Protein AF-A0A7W5YWP9-F1 (afdb_monomer_lite)

pLDDT: mean 80.0, std 14.83, range [41.19, 95.25]

Structure (mmCIF, N/CA/C/O backbone):
data_AF-A0A7W5YWP9-F1
#
_entry.id   AF-A0A7W5YWP9-F1
#
loop_
_atom_site.group_PDB
_atom_site.id
_atom_site.type_symbol
_atom_site.label_atom_id
_atom_site.label_alt_id
_atom_site.label_comp_id
_atom_site.label_asym_id
_atom_site.label_entity_id
_atom_site.label_seq_id
_atom_site.pdbx_PDB_ins_code
_atom_site.Cartn_x
_atom_site.Cartn_y
_atom_site.Cartn_z
_atom_site.occupancy
_atom_site.B_iso_or_equiv
_atom_site.auth_seq_id
_atom_site.auth_comp_id
_atom_site.auth_asym_id
_atom_site.auth_atom_id
_atom_site.pdbx_PDB_model_num
ATOM 1 N N . MET A 1 1 ? 3.281 -12.874 11.393 1.00 46.38 1 MET A N 1
ATOM 2 C CA . MET A 1 1 ? 2.296 -13.548 10.520 1.00 46.38 1 MET A CA 1
ATOM 3 C C . MET A 1 1 ? 1.681 -12.469 9.646 1.00 46.38 1 MET A C 1
ATOM 5 O O . MET A 1 1 ? 1.151 -11.518 10.207 1.00 46.38 1 MET A O 1
ATOM 9 N N . SER A 1 2 ? 1.838 -12.553 8.327 1.00 59.31 2 SER A N 1
ATOM 10 C CA . SER A 1 2 ? 1.329 -11.539 7.394 1.00 59.31 2 SER A CA 1
ATOM 11 C C . SER A 1 2 ? 0.013 -12.031 6.800 1.00 59.31 2 SER A C 1
ATOM 13 O O . SER A 1 2 ? -0.034 -13.153 6.303 1.00 59.31 2 SER A O 1
ATOM 15 N N . ASP A 1 3 ? -1.051 -11.233 6.885 1.00 68.25 3 ASP A N 1
ATOM 16 C CA . ASP A 1 3 ? -2.326 -11.508 6.224 1.00 68.25 3 ASP A CA 1
ATOM 17 C C . ASP A 1 3 ? -2.502 -10.623 4.985 1.00 68.25 3 ASP A C 1
ATOM 1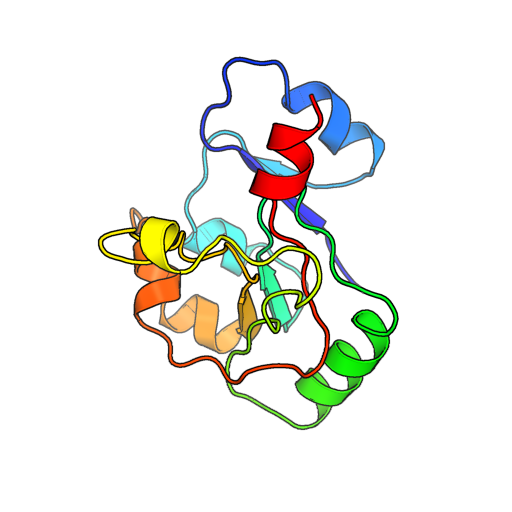9 O O . ASP A 1 3 ? -2.114 -9.457 4.978 1.00 68.25 3 ASP A O 1
ATOM 23 N N . VAL A 1 4 ? -3.078 -11.188 3.921 1.00 71.38 4 VAL A N 1
ATOM 24 C CA . VAL A 1 4 ? -3.358 -10.474 2.669 1.00 71.38 4 VAL A CA 1
ATOM 25 C C . VAL A 1 4 ? -4.870 -10.332 2.517 1.00 71.38 4 VAL A C 1
ATOM 27 O O . VAL A 1 4 ? -5.617 -11.311 2.600 1.00 71.38 4 VAL A O 1
ATOM 30 N N . ILE A 1 5 ? -5.322 -9.094 2.320 1.00 73.19 5 ILE A N 1
ATOM 31 C CA . ILE A 1 5 ? -6.731 -8.745 2.128 1.00 73.19 5 ILE A CA 1
ATOM 32 C C . ILE A 1 5 ? -6.860 -8.074 0.766 1.00 73.19 5 ILE A C 1
ATOM 34 O O . ILE A 1 5 ? -6.171 -7.094 0.481 1.00 73.19 5 ILE A O 1
ATOM 38 N N . VAL A 1 6 ? -7.752 -8.601 -0.064 1.00 74.56 6 VAL A N 1
ATOM 39 C CA . VAL A 1 6 ? -8.067 -8.063 -1.385 1.00 74.56 6 VAL A CA 1
ATOM 40 C C . VAL A 1 6 ? -9.387 -7.308 -1.295 1.00 74.56 6 VAL A C 1
ATOM 42 O O . VAL A 1 6 ? -10.423 -7.869 -0.934 1.00 74.56 6 VAL A O 1
ATOM 45 N N . LEU A 1 7 ? -9.330 -6.020 -1.620 1.00 68.44 7 LEU A N 1
ATOM 46 C CA . LEU A 1 7 ? -10.479 -5.123 -1.626 1.00 68.44 7 LEU A CA 1
ATOM 47 C C . LEU A 1 7 ? -10.892 -4.860 -3.069 1.00 68.44 7 LEU A C 1
ATOM 49 O O . LEU A 1 7 ? -10.129 -4.259 -3.827 1.00 68.44 7 LEU A O 1
ATOM 53 N N . ASP A 1 8 ? -12.088 -5.300 -3.439 1.00 67.06 8 ASP A N 1
ATOM 54 C CA . ASP A 1 8 ? -12.678 -4.977 -4.732 1.00 67.06 8 ASP A CA 1
ATOM 55 C C . ASP A 1 8 ? -13.562 -3.729 -4.614 1.00 67.06 8 ASP A C 1
ATOM 57 O O . ASP A 1 8 ? -14.248 -3.515 -3.618 1.00 67.06 8 ASP A O 1
ATOM 61 N N . HIS A 1 9 ? -13.530 -2.876 -5.633 1.00 58.97 9 HIS A N 1
ATOM 62 C CA . HIS A 1 9 ? -14.340 -1.659 -5.722 1.00 58.97 9 HIS A CA 1
ATOM 63 C C . HIS A 1 9 ? -15.445 -1.818 -6.782 1.00 58.97 9 HIS A C 1
ATOM 65 O O . HIS A 1 9 ? -15.744 -0.889 -7.532 1.00 58.97 9 HIS A O 1
ATOM 71 N N . GLY A 1 10 ? -16.059 -3.003 -6.840 1.00 49.75 10 GLY A N 1
ATOM 72 C CA . GLY A 1 10 ? -17.142 -3.310 -7.772 1.00 49.75 10 GLY A CA 1
ATOM 73 C C . GLY A 1 10 ? -16.655 -3.555 -9.198 1.00 49.75 10 GLY A C 1
ATOM 74 O O . GLY A 1 10 ? -17.247 -3.032 -10.147 1.00 49.75 10 GLY A O 1
ATOM 75 N N . SER A 1 11 ? -15.573 -4.322 -9.366 1.00 48.28 11 SER A N 1
ATOM 76 C CA . SER A 1 11 ? -15.087 -4.676 -10.696 1.00 48.28 11 SER A CA 1
ATOM 77 C C . SER A 1 11 ? -16.114 -5.538 -11.441 1.00 48.28 11 SER A C 1
ATOM 79 O O . SER A 1 11 ? -16.604 -6.546 -10.933 1.00 48.28 11 SER A O 1
ATOM 81 N N . ARG A 1 12 ? -16.458 -5.145 -12.674 1.00 44.91 12 ARG A N 1
ATOM 82 C CA . ARG A 1 12 ? -17.424 -5.860 -13.536 1.00 44.91 12 ARG A CA 1
ATOM 83 C C . ARG A 1 12 ? -16.812 -7.062 -14.277 1.00 44.91 12 ARG A C 1
ATOM 85 O O . ARG A 1 12 ? -17.490 -7.657 -15.106 1.00 44.91 12 ARG A O 1
ATOM 92 N N . ASP A 1 13 ? -15.554 -7.415 -14.009 1.00 51.75 13 ASP A N 1
ATOM 93 C CA . ASP A 1 13 ? -14.740 -8.314 -14.846 1.00 51.75 13 ASP A CA 1
ATOM 94 C C . ASP A 1 13 ? -14.236 -9.599 -14.152 1.00 51.75 13 ASP A C 1
ATOM 96 O O . ASP A 1 13 ? -13.288 -10.229 -14.614 1.00 51.75 13 ASP A O 1
ATOM 100 N N . GLY A 1 14 ? -14.900 -10.065 -13.088 1.00 46.09 14 GLY A N 1
ATOM 101 C CA . GLY A 1 14 ? -14.673 -11.427 -12.572 1.00 46.09 14 GLY A CA 1
ATOM 102 C C . GLY A 1 14 ? -13.468 -11.593 -11.635 1.00 46.09 14 GLY A C 1
ATOM 103 O O . GLY A 1 14 ? -12.932 -12.694 -11.509 1.00 46.09 14 GLY A O 1
ATOM 104 N N . THR A 1 15 ? -13.072 -10.533 -10.919 1.00 51.19 15 THR A N 1
ATOM 105 C CA . THR A 1 15 ? -11.973 -10.547 -9.925 1.00 51.19 15 THR A CA 1
ATOM 106 C C . THR A 1 15 ? -12.226 -11.473 -8.716 1.00 51.19 15 THR A C 1
ATOM 108 O O . THR A 1 15 ? -11.296 -11.787 -7.975 1.00 51.19 15 THR A O 1
ATOM 111 N N . SER A 1 16 ? -13.451 -11.976 -8.525 1.00 45.00 16 SER A N 1
ATOM 112 C CA . SER A 1 16 ? -13.817 -12.830 -7.385 1.00 45.00 16 SER A CA 1
ATOM 113 C C . SER A 1 16 ? -13.155 -14.215 -7.387 1.00 45.00 16 SER A C 1
ATOM 115 O O . SER A 1 16 ? -12.889 -14.753 -6.321 1.00 45.00 16 SER A O 1
ATOM 117 N N . ARG A 1 17 ? -12.835 -14.799 -8.553 1.00 42.69 17 ARG A N 1
ATOM 118 C CA . ARG A 1 17 ? -12.355 -16.199 -8.636 1.00 42.69 17 ARG A CA 1
ATOM 119 C C . ARG A 1 17 ? -10.875 -16.415 -8.290 1.00 42.69 17 ARG A C 1
ATOM 121 O O . ARG A 1 17 ? -10.484 -17.551 -8.055 1.00 42.69 17 ARG A O 1
ATOM 128 N N . VAL A 1 18 ? -10.046 -15.368 -8.269 1.00 51.28 18 VAL A N 1
ATOM 129 C CA . VAL A 1 18 ? -8.582 -15.505 -8.084 1.00 51.28 18 VAL A CA 1
ATOM 130 C C . VAL A 1 18 ? -8.152 -15.311 -6.623 1.00 51.28 18 VAL A C 1
ATOM 132 O O . VAL A 1 18 ? -7.158 -15.894 -6.198 1.00 51.28 18 VAL A O 1
ATOM 135 N N . ALA A 1 19 ? -8.898 -14.529 -5.835 1.00 51.06 19 ALA A N 1
ATOM 136 C CA . ALA A 1 19 ? -8.529 -14.204 -4.454 1.00 51.06 19 ALA A CA 1
ATOM 137 C C . ALA A 1 19 ? -8.654 -15.403 -3.488 1.00 51.06 19 ALA A C 1
ATOM 139 O O . ALA A 1 19 ? -7.787 -15.584 -2.630 1.00 51.06 19 ALA A O 1
ATOM 140 N N . ASP A 1 20 ? -9.662 -16.261 -3.680 1.00 48.28 20 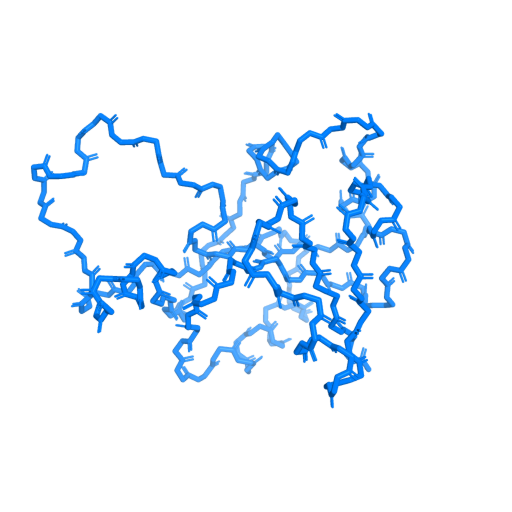ASP A N 1
ATOM 141 C CA . ASP A 1 20 ? -9.904 -17.436 -2.827 1.00 48.28 20 ASP A CA 1
ATOM 142 C C . ASP A 1 20 ? -8.812 -18.513 -2.971 1.00 48.28 20 ASP A C 1
ATOM 144 O O . ASP A 1 20 ? -8.461 -19.183 -2.000 1.00 48.28 20 ASP A O 1
ATOM 14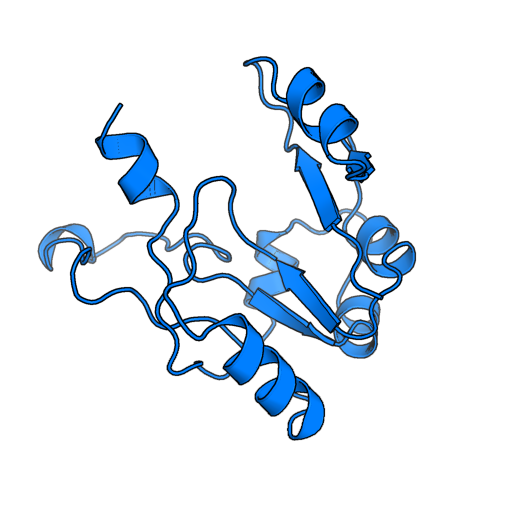8 N N . ALA A 1 21 ? -8.198 -18.641 -4.154 1.00 41.19 21 ALA A N 1
ATOM 149 C CA . ALA A 1 21 ? -7.172 -19.653 -4.428 1.00 41.19 21 ALA A CA 1
ATOM 150 C C . ALA A 1 21 ? -5.835 -19.401 -3.699 1.00 41.19 21 ALA A C 1
ATOM 152 O O . ALA A 1 21 ? -5.031 -20.318 -3.551 1.00 41.19 21 ALA A O 1
ATOM 153 N N . ALA A 1 22 ? -5.597 -18.173 -3.225 1.00 53.75 22 ALA A N 1
ATOM 154 C CA . ALA A 1 22 ? -4.377 -17.782 -2.515 1.00 53.75 22 ALA A CA 1
ATOM 155 C C . ALA A 1 22 ? -4.562 -17.684 -0.986 1.00 53.75 22 ALA A C 1
ATOM 157 O O . ALA A 1 22 ? 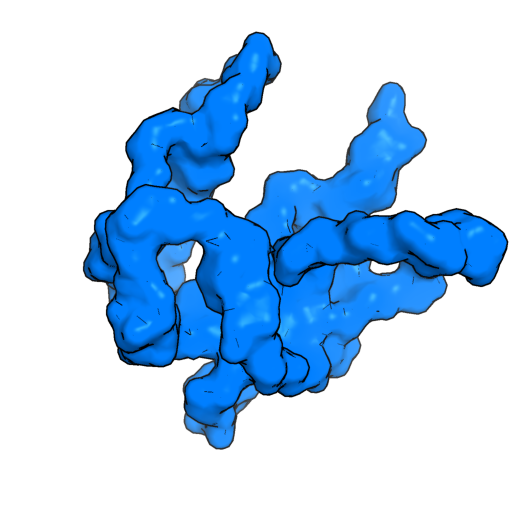-3.659 -17.219 -0.290 1.00 53.75 22 ALA A O 1
ATOM 158 N N . GLY A 1 23 ? -5.735 -18.057 -0.454 1.00 56.00 23 GLY A N 1
ATOM 159 C CA . GLY A 1 23 ? -6.067 -17.888 0.967 1.00 56.00 23 GLY A CA 1
ATOM 160 C C . GLY A 1 23 ? -6.217 -16.422 1.398 1.00 56.00 23 GLY A C 1
ATOM 161 O O . GLY A 1 23 ? -6.127 -16.108 2.587 1.00 56.00 23 GLY A O 1
ATOM 162 N N . CYS A 1 24 ? -6.414 -15.511 0.440 1.00 66.69 24 CYS A N 1
ATOM 163 C CA . CYS A 1 24 ? -6.616 -14.093 0.711 1.00 66.69 24 CYS A CA 1
ATOM 164 C C . CYS A 1 24 ? -8.081 -13.831 1.071 1.00 66.69 24 CYS A C 1
ATOM 166 O O . CYS A 1 24 ? -8.989 -14.398 0.471 1.00 66.69 24 CYS A O 1
ATOM 168 N N . ARG A 1 25 ? -8.332 -12.924 2.021 1.00 74.00 25 ARG A N 1
ATOM 169 C CA . ARG A 1 25 ? -9.707 -12.489 2.318 1.00 74.00 25 ARG A CA 1
ATOM 170 C C . ARG A 1 25 ? -10.178 -11.519 1.241 1.00 74.00 25 ARG A C 1
ATOM 172 O O . ARG A 1 25 ? -9.518 -10.504 1.026 1.00 74.00 25 ARG A O 1
ATOM 179 N N . PHE A 1 26 ? -11.300 -11.815 0.592 1.00 75.19 26 PHE A N 1
ATOM 180 C CA . PHE A 1 26 ? -11.880 -10.985 -0.463 1.00 75.19 26 PHE A CA 1
ATOM 181 C C . PHE A 1 26 ? -13.123 -10.237 0.031 1.00 75.19 26 PHE A C 1
ATOM 183 O O . PHE A 1 26 ? -14.014 -10.838 0.628 1.00 75.19 26 PHE A O 1
ATOM 190 N N . HIS A 1 27 ? -13.203 -8.933 -0.244 1.00 74.44 27 HIS A N 1
ATOM 191 C CA . HIS A 1 27 ? -14.372 -8.114 0.085 1.00 74.44 27 HIS A CA 1
ATOM 192 C C . HIS A 1 27 ? -14.830 -7.290 -1.125 1.00 74.44 27 HIS A C 1
ATOM 194 O O . HIS A 1 27 ? -14.083 -6.445 -1.615 1.00 74.44 27 HIS A O 1
ATOM 200 N N . SER A 1 28 ? -16.070 -7.509 -1.575 1.00 71.06 28 SER A N 1
ATOM 201 C CA . SER A 1 28 ? -16.710 -6.771 -2.680 1.00 71.06 28 SER A CA 1
ATOM 202 C C . SER A 1 28 ? -17.450 -5.510 -2.223 1.00 71.06 28 SER A C 1
ATOM 204 O O . SER A 1 28 ? -17.491 -4.511 -2.935 1.00 71.06 28 SER A O 1
ATOM 206 N N . GLN A 1 29 ? -18.017 -5.543 -1.018 1.00 77.62 29 GLN A N 1
ATOM 207 C CA . GLN A 1 29 ? -18.530 -4.380 -0.304 1.00 77.62 29 GLN A CA 1
ATOM 208 C C . GLN A 1 29 ? -17.761 -4.275 1.005 1.00 77.62 29 GLN A C 1
ATOM 210 O O . GLN A 1 29 ? -17.694 -5.239 1.770 1.00 77.62 29 GLN A O 1
ATOM 215 N N . TRP A 1 30 ? -17.138 -3.127 1.243 1.00 83.19 30 TRP A N 1
ATOM 216 C CA . TRP A 1 30 ? -16.281 -2.944 2.403 1.00 83.19 30 TRP A CA 1
ATOM 217 C C . TRP A 1 30 ? -16.275 -1.503 2.886 1.00 83.19 30 TRP A C 1
ATOM 219 O O . TRP A 1 30 ? -16.453 -0.555 2.121 1.00 83.19 30 TRP A O 1
ATOM 229 N N . ASP A 1 31 ? -16.010 -1.371 4.179 1.00 85.69 31 ASP A N 1
ATOM 230 C CA . ASP A 1 31 ? -15.730 -0.117 4.856 1.00 85.69 31 ASP A CA 1
ATOM 231 C C . ASP A 1 31 ? -14.283 -0.153 5.361 1.00 85.69 31 ASP A C 1
ATOM 233 O O . ASP A 1 31 ? -13.845 -1.141 5.960 1.00 85.69 31 ASP A O 1
ATOM 237 N N . ILE A 1 32 ? -13.512 0.911 5.114 1.00 86.88 32 ILE A N 1
ATOM 238 C CA . ILE A 1 32 ? -12.088 0.952 5.474 1.00 86.88 32 ILE A CA 1
ATOM 239 C C . ILE A 1 32 ? -11.865 0.718 6.973 1.00 86.88 32 ILE A C 1
ATOM 241 O O . ILE A 1 32 ? -10.875 0.097 7.360 1.00 86.88 32 ILE A O 1
ATOM 245 N N . LYS A 1 33 ? -12.793 1.170 7.826 1.00 90.06 33 LYS A N 1
ATOM 246 C CA . LYS A 1 33 ? -12.714 1.000 9.278 1.00 90.06 33 LYS A CA 1
ATOM 247 C C . LYS A 1 33 ? -12.796 -0.471 9.666 1.00 90.06 33 LYS A C 1
ATOM 249 O O . LYS A 1 33 ? -12.029 -0.913 10.524 1.00 90.06 33 LYS A O 1
ATOM 254 N N . ASP A 1 34 ? -13.677 -1.224 9.020 1.00 90.19 34 ASP A N 1
ATOM 255 C CA . ASP A 1 34 ? -13.862 -2.647 9.297 1.00 90.19 34 ASP A CA 1
ATOM 256 C C . ASP A 1 34 ? -12.701 -3.475 8.752 1.00 90.19 34 ASP A C 1
ATOM 258 O O . ASP A 1 34 ? -12.181 -4.343 9.457 1.00 90.19 34 ASP A O 1
ATOM 262 N N . ILE A 1 35 ? -12.204 -3.138 7.557 1.00 89.69 35 ILE A N 1
ATOM 263 C CA . ILE A 1 35 ? -11.011 -3.776 6.990 1.00 89.69 35 ILE A CA 1
ATOM 264 C C . ILE A 1 35 ? -9.810 -3.597 7.917 1.00 89.69 35 ILE A C 1
ATOM 266 O O . ILE A 1 35 ? -9.213 -4.588 8.341 1.00 89.69 35 ILE A O 1
ATOM 270 N N . VAL A 1 36 ? -9.497 -2.354 8.297 1.00 91.69 36 VAL A N 1
ATOM 271 C CA . VAL A 1 36 ? -8.376 -2.040 9.195 1.00 91.69 36 VAL A CA 1
ATOM 272 C C . VAL A 1 36 ? -8.534 -2.746 10.543 1.00 91.69 36 VAL A C 1
ATOM 274 O O . VAL A 1 36 ? -7.562 -3.284 11.072 1.00 91.69 36 VAL A O 1
ATOM 277 N N . ARG A 1 37 ? -9.747 -2.779 11.108 1.00 91.75 37 ARG A N 1
ATOM 278 C CA . ARG A 1 37 ? -10.023 -3.473 12.375 1.00 91.75 37 ARG A CA 1
ATOM 279 C C . ARG A 1 37 ? -9.781 -4.979 12.264 1.00 91.75 37 ARG A C 1
ATOM 281 O O . ARG A 1 37 ? -9.193 -5.559 13.177 1.00 91.75 37 ARG A O 1
ATOM 288 N N . SER A 1 38 ? -10.209 -5.583 11.158 1.00 89.81 38 SER A N 1
ATOM 289 C CA . SER A 1 38 ? -10.130 -7.026 10.916 1.00 89.81 38 SER A CA 1
ATOM 290 C C . SER A 1 38 ? -8.736 -7.526 10.520 1.00 89.81 38 SER A C 1
ATOM 292 O O . SER A 1 38 ? -8.489 -8.733 10.580 1.00 89.81 38 SER A O 1
ATOM 294 N N . ALA A 1 39 ? -7.840 -6.641 10.074 1.00 89.62 39 ALA A N 1
ATOM 295 C CA . ALA A 1 39 ? -6.472 -6.990 9.703 1.00 89.62 39 ALA A CA 1
ATOM 296 C C . ALA A 1 39 ? -5.687 -7.490 10.921 1.00 89.62 39 ALA A C 1
ATOM 298 O O . ALA A 1 39 ? -5.833 -6.946 12.016 1.00 89.62 39 ALA A O 1
ATOM 299 N N . ARG A 1 40 ? -4.869 -8.534 10.764 1.00 87.81 40 ARG A N 1
ATOM 300 C CA . ARG A 1 40 ? -4.121 -9.118 11.894 1.00 87.81 40 ARG A CA 1
ATOM 301 C C . ARG A 1 40 ? -2.790 -8.416 12.140 1.00 87.81 40 ARG A C 1
ATOM 303 O O . ARG A 1 40 ? -2.365 -8.342 13.287 1.00 87.81 40 ARG A O 1
ATOM 310 N N . GLY A 1 41 ? -2.150 -7.911 11.087 1.00 88.62 41 GLY A N 1
ATOM 311 C CA . GLY A 1 41 ? -0.871 -7.214 11.193 1.00 88.62 41 GLY A CA 1
ATOM 312 C C . GLY A 1 41 ? -0.950 -5.875 11.935 1.00 88.62 41 GLY A C 1
ATOM 313 O O . GLY A 1 41 ? -1.891 -5.102 11.763 1.00 88.62 41 GLY A O 1
ATOM 314 N N . GLU A 1 42 ? 0.096 -5.565 12.704 1.00 91.81 42 GLU A N 1
ATOM 315 C CA . GLU A 1 42 ? 0.291 -4.241 13.319 1.00 91.81 42 GLU A CA 1
ATOM 316 C C . GLU A 1 42 ? 0.673 -3.162 12.299 1.00 91.81 42 GLU A C 1
ATOM 318 O O . GLU A 1 42 ? 0.552 -1.968 12.570 1.00 91.81 42 GLU A O 1
ATOM 323 N N . TRP A 1 43 ? 1.102 -3.580 11.109 1.00 94.19 43 TRP A N 1
ATOM 324 C CA . TRP A 1 43 ? 1.377 -2.724 9.965 1.00 94.19 43 TRP A CA 1
ATOM 325 C C . TRP A 1 43 ? 0.581 -3.198 8.760 1.00 94.19 43 TRP A C 1
ATOM 327 O O . TRP A 1 43 ? 0.467 -4.396 8.508 1.00 94.19 43 TRP A O 1
ATOM 337 N N . LEU A 1 44 ? 0.034 -2.233 8.028 1.00 93.31 44 LEU A N 1
ATOM 338 C CA . LEU A 1 44 ? -0.824 -2.440 6.873 1.00 93.31 44 LEU A CA 1
ATOM 339 C C . LEU A 1 44 ? -0.163 -1.812 5.655 1.00 93.31 44 LEU A C 1
ATOM 341 O O . LEU A 1 44 ? 0.172 -0.626 5.674 1.00 93.31 44 LEU A O 1
ATOM 345 N N . LEU A 1 45 ? -0.000 -2.606 4.601 1.00 92.50 45 LEU A N 1
ATOM 346 C CA . LEU A 1 45 ? 0.481 -2.143 3.309 1.00 92.50 45 LEU A CA 1
ATOM 347 C C . LEU A 1 45 ? -0.667 -2.186 2.298 1.00 92.50 45 LEU A C 1
ATOM 349 O O . LEU A 1 45 ? -1.158 -3.252 1.940 1.00 92.50 45 LEU A O 1
ATOM 353 N N . PHE A 1 46 ? -1.071 -1.016 1.820 1.00 90.25 46 PHE A N 1
ATOM 354 C CA . PHE A 1 46 ? -2.049 -0.855 0.753 1.00 90.25 46 PHE A CA 1
ATOM 355 C C . PHE A 1 46 ? -1.318 -0.734 -0.581 1.00 90.25 46 PHE A C 1
ATOM 357 O O . PHE A 1 46 ? -0.416 0.095 -0.721 1.00 90.25 46 PHE A O 1
ATOM 364 N N . VAL A 1 47 ? -1.713 -1.535 -1.568 1.00 88.00 47 VAL A N 1
ATOM 365 C CA . VAL A 1 47 ? -1.100 -1.557 -2.902 1.00 88.00 47 VAL A CA 1
ATOM 366 C C . VAL A 1 47 ? -2.199 -1.670 -3.950 1.00 88.00 47 VAL A C 1
ATOM 368 O O . VAL A 1 47 ? -3.157 -2.419 -3.770 1.00 88.00 47 VAL A O 1
ATOM 371 N N . GLU A 1 48 ? -2.076 -0.926 -5.049 1.00 84.69 48 GLU A N 1
ATOM 372 C CA . GLU A 1 48 ? -3.002 -1.072 -6.172 1.00 84.69 48 GLU A CA 1
ATOM 373 C C . GLU A 1 48 ? -2.825 -2.426 -6.875 1.00 84.69 48 GLU A C 1
ATOM 375 O O . GLU A 1 48 ? -1.687 -2.844 -7.119 1.00 8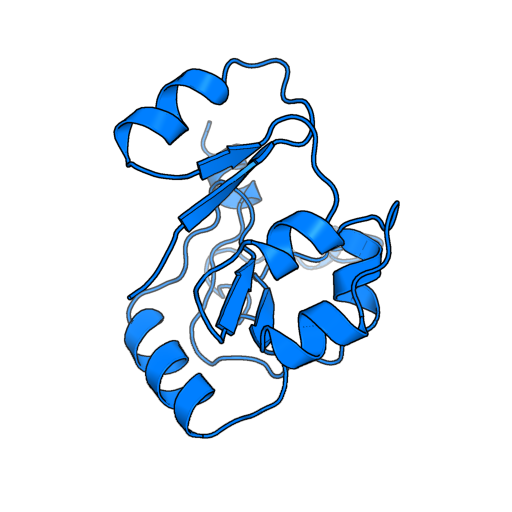4.69 48 GLU A O 1
ATOM 380 N N . PRO A 1 49 ? -3.917 -3.092 -7.290 1.00 80.88 49 PRO A N 1
ATOM 381 C CA . PRO A 1 49 ? -3.828 -4.314 -8.078 1.00 80.88 49 PRO A CA 1
ATOM 382 C C . PRO A 1 49 ? -2.951 -4.132 -9.323 1.00 80.88 49 PRO A C 1
ATOM 384 O O . PRO A 1 49 ? -3.158 -3.226 -10.131 1.00 80.88 49 PRO A O 1
ATOM 387 N N . GLY A 1 50 ? -1.957 -5.005 -9.482 1.00 81.38 50 GLY A N 1
ATOM 388 C CA . GLY A 1 50 ? -1.017 -4.976 -10.605 1.00 81.38 50 GLY A CA 1
ATOM 389 C C . GLY A 1 50 ? 0.207 -4.075 -10.416 1.00 81.38 50 GLY A C 1
ATOM 390 O O . GLY A 1 50 ? 1.088 -4.097 -11.277 1.00 81.38 50 GLY A O 1
ATOM 391 N N . ALA A 1 51 ? 0.308 -3.320 -9.319 1.00 86.81 51 ALA A N 1
ATOM 392 C CA . ALA A 1 51 ? 1.563 -2.674 -8.945 1.00 86.81 51 ALA A CA 1
ATOM 393 C C . ALA A 1 51 ? 2.625 -3.716 -8.554 1.00 86.81 51 ALA A C 1
ATOM 395 O O . ALA A 1 51 ? 2.308 -4.769 -8.000 1.00 86.81 51 ALA A O 1
ATOM 396 N N . ARG A 1 52 ? 3.897 -3.421 -8.848 1.00 89.62 52 ARG A N 1
ATOM 397 C CA . ARG A 1 52 ? 5.019 -4.343 -8.611 1.00 89.62 52 ARG A CA 1
ATOM 398 C C . ARG A 1 52 ? 6.138 -3.659 -7.818 1.00 89.62 52 ARG A C 1
ATOM 400 O O . ARG A 1 52 ? 6.928 -2.919 -8.419 1.00 89.62 52 ARG A O 1
ATOM 407 N N . PRO A 1 53 ? 6.222 -3.884 -6.494 1.00 90.88 53 PRO A N 1
ATOM 408 C CA . PRO A 1 53 ? 7.408 -3.536 -5.716 1.00 90.88 53 PRO A CA 1
ATOM 409 C C . PRO A 1 53 ? 8.660 -4.190 -6.322 1.00 90.88 53 PRO A C 1
ATOM 411 O O . PRO A 1 53 ? 8.601 -5.325 -6.797 1.00 90.88 53 PRO A O 1
ATOM 414 N N . GLN A 1 54 ? 9.771 -3.461 -6.360 1.00 90.69 54 GLN A N 1
ATOM 415 C CA . GLN A 1 54 ? 11.050 -3.955 -6.875 1.00 90.69 54 GLN A CA 1
ATOM 416 C C . GLN A 1 54 ? 11.802 -4.796 -5.834 1.00 90.69 54 GLN A C 1
ATOM 418 O O . GLN A 1 54 ? 11.390 -4.888 -4.681 1.00 90.69 54 GLN A O 1
ATOM 423 N N . ALA A 1 55 ? 12.889 -5.448 -6.252 1.00 87.88 55 ALA A N 1
ATOM 424 C CA . ALA A 1 55 ? 13.694 -6.307 -5.383 1.00 87.88 55 ALA A CA 1
ATOM 425 C C . ALA A 1 55 ? 14.138 -5.592 -4.089 1.00 87.88 55 ALA A C 1
ATOM 427 O O . ALA A 1 55 ? 14.422 -4.396 -4.107 1.00 87.88 55 ALA A O 1
ATOM 428 N N . GLY A 1 56 ? 14.192 -6.337 -2.978 1.00 89.69 56 GLY A N 1
ATOM 429 C CA . GLY A 1 56 ? 14.590 -5.824 -1.656 1.00 89.69 56 GLY A CA 1
ATOM 430 C C . GLY A 1 56 ? 13.478 -5.140 -0.850 1.00 89.69 56 GLY A C 1
ATOM 431 O O . GLY A 1 56 ? 13.698 -4.773 0.301 1.00 89.69 56 GLY A O 1
ATOM 432 N N . TRP A 1 57 ? 12.267 -5.005 -1.404 1.00 92.88 57 TRP A N 1
ATOM 433 C CA . TRP A 1 57 ? 11.177 -4.283 -0.738 1.00 92.88 57 TRP A CA 1
ATOM 434 C C . TRP A 1 57 ? 10.733 -4.892 0.598 1.00 92.88 57 TRP A C 1
ATOM 436 O O . TRP A 1 57 ? 10.297 -4.159 1.485 1.00 92.88 57 TRP A O 1
ATOM 446 N N . ILE A 1 58 ? 10.806 -6.219 0.736 1.00 91.12 58 ILE A N 1
ATOM 447 C CA . ILE A 1 58 ? 10.376 -6.924 1.951 1.00 91.12 58 ILE A CA 1
ATOM 448 C C . ILE A 1 58 ? 11.322 -6.591 3.100 1.00 91.12 58 ILE A C 1
ATOM 450 O O . ILE A 1 58 ? 10.855 -6.193 4.166 1.00 91.12 58 ILE A O 1
ATOM 454 N N . ASP A 1 59 ? 12.629 -6.713 2.862 1.00 92.94 59 ASP A N 1
ATOM 455 C CA . ASP A 1 59 ? 13.662 -6.459 3.865 1.00 92.94 59 ASP A CA 1
ATOM 456 C C . ASP A 1 59 ? 13.644 -4.994 4.305 1.00 92.94 59 ASP A C 1
ATOM 458 O O . ASP A 1 59 ? 13.624 -4.710 5.502 1.00 92.94 59 ASP A O 1
ATOM 462 N N . GLU A 1 60 ? 13.526 -4.058 3.355 1.00 94.38 60 GLU A N 1
ATOM 463 C CA . GLU A 1 60 ? 13.422 -2.638 3.691 1.00 94.38 60 GLU A CA 1
ATOM 464 C C . GLU A 1 60 ? 12.157 -2.334 4.502 1.00 94.38 60 GLU A C 1
ATOM 466 O O . GLU A 1 60 ? 12.219 -1.574 5.466 1.00 94.38 60 GLU A O 1
ATOM 471 N N . ILE A 1 61 ? 10.998 -2.907 4.151 1.00 93.56 61 ILE A N 1
ATOM 472 C CA . ILE A 1 61 ? 9.790 -2.709 4.961 1.00 93.56 61 ILE A CA 1
ATOM 473 C C . ILE A 1 61 ? 9.988 -3.288 6.359 1.00 93.56 61 ILE A C 1
ATOM 475 O O . ILE A 1 61 ? 9.616 -2.620 7.321 1.00 93.56 61 ILE A O 1
ATOM 479 N N . ALA A 1 62 ? 10.562 -4.487 6.486 1.00 92.81 62 ALA A N 1
ATOM 480 C CA . ALA A 1 62 ? 10.812 -5.123 7.777 1.00 92.81 62 ALA A CA 1
ATOM 481 C C . ALA A 1 62 ? 11.715 -4.256 8.673 1.00 92.81 62 ALA A C 1
ATOM 483 O O . ALA A 1 62 ? 11.396 -4.036 9.842 1.00 92.81 62 ALA A O 1
ATOM 484 N N . GLU A 1 63 ? 12.785 -3.694 8.112 1.00 94.88 63 GLU A N 1
ATOM 485 C CA . GLU A 1 63 ? 13.656 -2.741 8.801 1.00 94.88 63 GLU A CA 1
ATOM 486 C C . GLU A 1 63 ? 12.914 -1.436 9.137 1.00 94.88 63 GLU A C 1
ATOM 488 O O . GLU A 1 63 ? 12.943 -0.954 10.274 1.00 94.88 63 GLU A O 1
ATOM 493 N N . TYR A 1 64 ? 12.173 -0.881 8.174 1.00 95.25 64 TYR A N 1
ATOM 494 C CA . TYR A 1 64 ? 11.443 0.368 8.348 1.00 95.25 64 TYR A CA 1
ATOM 495 C C . TYR A 1 64 ? 10.432 0.277 9.492 1.00 95.25 64 TYR A C 1
ATOM 497 O O . TYR A 1 64 ? 10.407 1.168 10.344 1.00 95.25 64 TYR A O 1
ATOM 505 N N . VAL A 1 65 ? 9.619 -0.786 9.542 1.00 94.56 65 VAL A N 1
ATOM 506 C CA . VAL A 1 65 ? 8.586 -0.964 10.579 1.00 94.56 65 VAL A CA 1
ATOM 507 C C . VAL A 1 65 ? 9.167 -1.260 11.959 1.00 94.56 65 VAL A C 1
ATOM 509 O O . VAL A 1 65 ? 8.501 -0.989 12.958 1.00 94.56 65 VAL A O 1
ATOM 512 N N . ALA A 1 66 ? 10.395 -1.783 12.031 1.00 93.75 66 ALA A N 1
ATOM 513 C CA . ALA A 1 66 ? 11.108 -1.972 13.291 1.00 93.75 66 ALA A CA 1
ATOM 514 C C . ALA A 1 66 ? 11.622 -0.641 13.867 1.00 93.75 66 ALA A C 1
ATOM 516 O O . ALA A 1 66 ? 11.648 -0.460 15.084 1.00 93.75 66 ALA A O 1
ATOM 517 N N . LEU A 1 67 ? 12.002 0.304 13.000 1.00 94.50 67 LEU A N 1
ATOM 518 C CA . LEU A 1 67 ? 12.676 1.546 13.394 1.00 94.50 67 LEU A CA 1
ATOM 519 C C . LEU A 1 67 ? 11.774 2.789 13.382 1.00 94.50 67 LEU A C 1
ATOM 521 O O . LEU A 1 67 ? 12.114 3.811 13.979 1.00 94.50 67 LEU A O 1
ATOM 525 N N . ASN A 1 68 ? 10.622 2.738 12.712 1.00 93.44 68 ASN A N 1
ATOM 526 C CA . ASN A 1 68 ? 9.774 3.904 12.475 1.00 93.44 68 ASN A CA 1
ATOM 527 C C . ASN A 1 68 ? 8.347 3.690 12.978 1.00 93.44 68 ASN A C 1
ATOM 529 O O . ASN A 1 68 ? 7.865 2.577 13.126 1.00 93.44 68 ASN A O 1
ATOM 533 N N . LYS A 1 69 ? 7.640 4.799 13.221 1.00 91.31 69 LYS A N 1
ATOM 534 C CA . LYS A 1 69 ? 6.211 4.809 13.601 1.00 91.31 69 LYS A CA 1
ATOM 535 C C . LYS A 1 69 ? 5.334 5.576 12.613 1.00 91.31 69 LYS A C 1
ATOM 537 O O . LYS A 1 69 ? 4.114 5.619 12.765 1.00 91.31 69 LYS A O 1
ATOM 542 N N . LEU A 1 70 ? 5.964 6.227 11.639 1.00 94.44 70 LEU A N 1
ATOM 543 C CA . LEU A 1 70 ? 5.296 7.064 10.656 1.00 94.44 70 LEU A CA 1
ATOM 544 C C . LEU A 1 70 ? 4.878 6.232 9.438 1.00 94.44 70 LEU A C 1
ATOM 546 O O . LEU A 1 70 ? 5.502 5.211 9.156 1.00 94.44 70 LEU A O 1
ATOM 550 N N . PRO A 1 71 ? 3.852 6.671 8.696 1.00 95.06 71 PRO A N 1
ATOM 551 C CA . PRO A 1 71 ? 3.507 6.062 7.422 1.00 95.06 71 PRO A CA 1
ATOM 552 C C . PRO A 1 71 ? 4.644 6.185 6.407 1.00 95.06 71 PRO A C 1
ATOM 554 O O . PRO A 1 71 ? 5.445 7.124 6.469 1.00 95.06 71 PRO A O 1
ATOM 557 N N . ALA A 1 72 ? 4.644 5.306 5.411 1.00 94.94 72 ALA A N 1
ATOM 558 C CA . ALA A 1 72 ? 5.573 5.353 4.293 1.00 94.94 72 ALA A CA 1
ATOM 559 C C . ALA A 1 72 ? 4.905 5.046 2.945 1.00 94.94 72 ALA A C 1
ATOM 561 O O . ALA A 1 72 ? 3.763 4.599 2.875 1.00 94.94 72 ALA A O 1
ATOM 562 N N . ARG A 1 73 ? 5.619 5.331 1.859 1.00 94.31 73 ARG A N 1
ATOM 563 C CA . ARG A 1 73 ? 5.260 4.998 0.475 1.00 94.31 73 ARG A CA 1
ATOM 564 C C . ARG A 1 73 ? 6.515 4.646 -0.309 1.00 94.31 73 ARG A C 1
ATOM 566 O O . ARG A 1 73 ? 7.591 5.161 0.003 1.00 94.31 73 ARG A O 1
ATOM 573 N N . PHE A 1 74 ? 6.373 3.848 -1.357 1.00 93.31 74 PHE A N 1
ATOM 574 C CA . PHE A 1 74 ? 7.488 3.511 -2.235 1.00 93.31 74 PHE A CA 1
ATOM 575 C C . PHE A 1 74 ? 7.960 4.710 -3.064 1.00 93.31 74 PHE A C 1
ATOM 577 O O . PHE A 1 74 ? 7.263 5.722 -3.235 1.00 93.31 74 PHE A O 1
ATOM 584 N N . THR A 1 75 ? 9.166 4.588 -3.606 1.00 90.94 75 THR A N 1
ATOM 585 C CA . THR A 1 75 ? 9.665 5.497 -4.635 1.00 90.94 75 THR A CA 1
ATOM 586 C C . THR A 1 75 ? 9.074 5.129 -5.998 1.00 90.94 75 THR A C 1
ATOM 588 O O . THR A 1 75 ? 8.928 3.961 -6.339 1.00 90.94 75 THR A O 1
ATOM 591 N N . ALA A 1 76 ? 8.726 6.128 -6.811 1.00 86.75 76 ALA A N 1
ATOM 592 C CA . ALA A 1 76 ? 8.284 5.888 -8.183 1.00 86.75 76 ALA A CA 1
ATOM 593 C C . ALA A 1 76 ? 9.430 5.317 -9.022 1.00 86.75 76 ALA A C 1
ATOM 595 O O . ALA A 1 76 ? 10.495 5.944 -9.085 1.00 86.75 76 ALA A O 1
ATOM 596 N N . SER A 1 77 ? 9.190 4.187 -9.698 1.00 84.88 77 SER A N 1
ATOM 597 C CA . SER A 1 77 ? 10.252 3.553 -10.472 1.00 84.88 77 SER A CA 1
ATOM 598 C C . SER A 1 77 ? 10.822 4.474 -11.549 1.00 84.88 77 SER A C 1
ATOM 600 O O . SER A 1 77 ? 10.082 5.126 -12.294 1.00 84.88 77 SER A O 1
ATOM 602 N N . ARG A 1 78 ? 12.155 4.556 -11.626 1.00 77.44 78 ARG A N 1
ATOM 603 C CA . ARG A 1 78 ? 12.856 5.428 -12.584 1.00 77.44 78 ARG A CA 1
ATOM 604 C C . ARG A 1 78 ? 12.695 4.959 -14.028 1.00 77.44 78 ARG A C 1
ATOM 606 O O . ARG A 1 78 ? 12.578 5.810 -14.906 1.00 77.44 78 ARG A O 1
ATOM 613 N N . GLY A 1 79 ? 12.625 3.645 -14.251 1.00 78.00 79 GLY A N 1
ATOM 614 C CA . GLY A 1 79 ? 12.487 3.041 -15.582 1.00 78.00 79 GLY A CA 1
ATOM 615 C C . GLY A 1 79 ? 11.098 3.193 -16.209 1.00 78.00 79 GLY A C 1
ATOM 616 O O . GLY A 1 79 ? 10.959 3.071 -17.419 1.00 78.00 79 GLY A O 1
ATOM 617 N N . TYR A 1 80 ? 10.077 3.517 -15.409 1.00 76.38 80 TYR A N 1
ATOM 618 C CA . TYR A 1 80 ? 8.678 3.579 -15.850 1.00 76.38 80 TYR A CA 1
ATOM 619 C C . TYR A 1 80 ? 8.046 4.953 -15.604 1.00 76.38 80 TYR A C 1
ATOM 621 O O . TYR A 1 80 ? 6.865 5.084 -15.271 1.00 76.38 80 TYR A O 1
ATOM 629 N N . ARG A 1 81 ? 8.846 6.016 -15.743 1.00 70.19 81 ARG A N 1
ATOM 630 C CA . ARG A 1 81 ? 8.366 7.389 -15.565 1.00 70.19 81 ARG A CA 1
ATOM 631 C C . ARG A 1 81 ? 7.563 7.845 -16.772 1.00 70.19 81 ARG A C 1
ATOM 633 O O . ARG A 1 81 ? 8.022 7.769 -17.907 1.00 70.19 81 ARG A O 1
ATOM 640 N N . ARG A 1 82 ? 6.393 8.430 -16.511 1.00 69.81 82 ARG A N 1
ATOM 641 C CA . ARG A 1 82 ? 5.659 9.156 -17.548 1.00 69.81 82 ARG A CA 1
ATOM 642 C C . ARG A 1 82 ? 6.462 10.380 -18.012 1.00 69.81 82 ARG A C 1
ATOM 644 O O . ARG A 1 82 ? 7.061 11.067 -17.166 1.00 69.81 82 ARG A O 1
ATOM 651 N N . PRO A 1 83 ? 6.431 10.699 -19.316 1.00 71.75 83 PRO A N 1
ATOM 652 C CA . PRO A 1 83 ? 7.003 11.931 -19.842 1.00 71.75 83 PRO A CA 1
ATOM 653 C C . PRO A 1 83 ? 6.515 13.164 -19.073 1.00 71.75 83 PRO A C 1
ATOM 655 O O . PRO A 1 83 ? 5.391 13.186 -18.569 1.00 71.75 83 PRO A O 1
ATOM 658 N N . PHE A 1 84 ? 7.354 14.199 -18.971 1.00 67.31 84 PHE A N 1
ATOM 659 C CA . PHE A 1 84 ? 7.063 15.405 -18.178 1.00 67.31 84 PHE A CA 1
ATOM 660 C C . PHE A 1 84 ? 5.719 16.060 -18.542 1.00 67.31 84 PHE A C 1
ATOM 662 O O . PHE A 1 84 ? 4.967 16.428 -17.644 1.00 67.31 84 PHE A O 1
ATOM 669 N N . PHE A 1 85 ? 5.359 16.094 -19.829 1.00 70.56 85 PHE A N 1
ATOM 670 C CA . PHE A 1 85 ? 4.091 16.659 -20.300 1.00 70.56 85 PHE A CA 1
ATOM 671 C C . PHE A 1 85 ? 2.850 15.898 -19.804 1.00 70.56 85 PHE A C 1
ATOM 673 O O . PHE A 1 85 ? 1.813 16.505 -19.575 1.00 70.56 85 PHE A O 1
ATOM 680 N N . GLN A 1 86 ? 2.955 14.589 -19.546 1.00 69.31 86 GLN A N 1
ATOM 681 C CA . GLN A 1 86 ? 1.851 13.786 -18.999 1.00 69.31 86 GLN A CA 1
ATOM 682 C C . GLN A 1 86 ? 1.746 13.865 -17.468 1.00 69.31 86 GLN A C 1
ATOM 684 O O . GLN A 1 86 ? 0.873 13.231 -16.870 1.00 69.31 86 GLN A O 1
ATOM 689 N N . ARG A 1 87 ? 2.669 14.582 -16.811 1.00 68.00 87 ARG A N 1
ATOM 690 C CA . ARG A 1 87 ? 2.669 14.774 -15.354 1.00 68.00 87 ARG A CA 1
ATOM 691 C C . ARG A 1 87 ? 1.925 16.037 -14.925 1.00 68.00 87 ARG A C 1
ATOM 693 O O . ARG A 1 87 ? 1.488 16.105 -13.779 1.00 68.00 87 ARG A O 1
ATOM 700 N N . VAL A 1 88 ? 1.767 17.015 -15.813 1.00 62.91 88 VAL A N 1
ATOM 701 C CA . VAL A 1 88 ? 1.091 18.282 -15.509 1.00 62.91 88 VAL A CA 1
ATOM 702 C C . VAL A 1 88 ? -0.428 18.070 -15.518 1.00 62.91 88 VAL A C 1
ATOM 704 O O . VAL A 1 88 ? -0.965 17.459 -16.434 1.00 62.91 88 VAL A O 1
ATOM 707 N N . GLY A 1 89 ? -1.121 18.530 -14.471 1.00 58.41 89 GLY A N 1
ATOM 708 C CA . GLY A 1 89 ? -2.587 18.454 -14.362 1.00 58.41 89 GLY A CA 1
ATOM 709 C C . GLY A 1 89 ? -3.165 17.084 -13.976 1.00 58.41 89 GLY A C 1
ATOM 710 O O . GLY A 1 89 ? -4.379 16.952 -13.840 1.00 58.41 89 GLY A O 1
ATOM 711 N N . ARG A 1 90 ? -2.329 16.056 -13.761 1.00 66.00 90 ARG A N 1
ATOM 712 C CA . ARG A 1 90 ? -2.797 14.708 -13.404 1.00 66.00 90 ARG A CA 1
ATOM 713 C C . ARG A 1 90 ? -2.994 14.558 -11.893 1.00 66.00 90 ARG A C 1
ATOM 715 O O . ARG A 1 90 ? -2.056 14.728 -11.116 1.00 66.00 90 ARG A O 1
ATOM 722 N N . ALA A 1 91 ? -4.182 14.118 -11.481 1.00 60.75 91 ALA A N 1
ATOM 723 C CA . ALA A 1 91 ? -4.393 13.589 -10.138 1.00 60.75 91 ALA A CA 1
ATOM 724 C C . ALA A 1 91 ? -3.690 12.225 -10.017 1.00 60.75 91 ALA A C 1
ATOM 726 O O . ALA A 1 91 ? -4.117 11.244 -10.628 1.00 60.75 91 ALA A O 1
ATOM 727 N N . VAL A 1 92 ? -2.584 12.161 -9.268 1.00 65.88 92 VAL A N 1
ATOM 728 C CA . VAL A 1 92 ? -1.920 10.887 -8.954 1.00 65.88 92 VAL A CA 1
ATOM 729 C C . VAL A 1 92 ? -2.839 10.093 -8.022 1.00 65.88 92 VAL A C 1
ATOM 731 O O . VAL A 1 92 ? -3.228 10.633 -6.979 1.00 65.88 92 VAL A O 1
ATOM 734 N N . PRO A 1 93 ? -3.209 8.847 -8.370 1.00 71.06 93 PRO A N 1
ATOM 735 C CA . PRO A 1 93 ? -3.984 8.002 -7.482 1.00 71.06 93 PRO A CA 1
ATOM 736 C C . PRO A 1 93 ? -3.292 7.875 -6.117 1.00 71.06 93 PRO A C 1
ATOM 738 O O . PRO A 1 93 ? -2.069 7.730 -6.053 1.00 71.06 93 PRO A O 1
ATOM 741 N N . PRO A 1 94 ? -4.048 7.929 -5.013 1.00 70.94 94 PRO A N 1
ATOM 742 C CA . PRO A 1 94 ? -3.502 7.953 -3.655 1.00 70.94 94 PRO A CA 1
ATOM 743 C C . PRO A 1 94 ? -2.620 6.736 -3.334 1.00 70.94 94 PRO A C 1
ATOM 745 O O . PRO A 1 94 ? -1.733 6.844 -2.493 1.00 70.94 94 PRO A O 1
ATOM 748 N N . LEU A 1 95 ? -2.834 5.607 -4.018 1.00 81.50 95 LEU A N 1
ATOM 749 C CA . LEU A 1 95 ? -2.111 4.352 -3.818 1.00 81.50 95 LEU A CA 1
ATOM 750 C C . LEU A 1 95 ? -1.165 3.990 -4.973 1.00 81.50 95 LEU A C 1
ATOM 752 O O . LEU A 1 95 ? -0.601 2.897 -4.959 1.00 81.50 95 LEU A O 1
ATOM 756 N N . GLU A 1 96 ? -0.919 4.900 -5.928 1.00 83.75 96 GLU A N 1
ATOM 757 C CA . GLU A 1 96 ? -0.072 4.620 -7.106 1.00 83.75 96 GLU A CA 1
ATOM 758 C C . GLU A 1 96 ? 1.338 4.143 -6.708 1.00 83.75 96 GLU A C 1
ATOM 760 O O . GLU A 1 96 ? 1.966 3.384 -7.440 1.00 83.75 96 GLU A O 1
ATOM 765 N N . LEU A 1 97 ? 1.824 4.574 -5.536 1.00 87.81 97 LEU A N 1
ATOM 766 C CA . LEU A 1 97 ? 3.132 4.227 -4.966 1.00 87.81 97 LEU A CA 1
ATOM 767 C C . LEU A 1 97 ? 3.030 3.380 -3.690 1.00 87.81 97 LEU A C 1
ATOM 769 O O . LEU A 1 97 ? 3.963 3.356 -2.888 1.00 87.81 97 LEU A O 1
ATOM 773 N N . GLY A 1 98 ? 1.890 2.725 -3.480 1.00 90.62 98 GLY A N 1
ATOM 774 C CA . GLY A 1 98 ? 1.567 2.034 -2.238 1.00 90.62 98 GLY A CA 1
ATOM 775 C C . GLY A 1 98 ? 1.503 2.960 -1.018 1.00 90.62 98 GLY A C 1
ATOM 776 O O . GLY A 1 98 ? 1.873 4.138 -1.056 1.00 90.62 98 GLY A O 1
ATOM 777 N N . PHE A 1 99 ? 1.007 2.420 0.089 1.00 93.25 99 PHE A N 1
ATOM 778 C CA . PHE A 1 99 ? 0.887 3.146 1.345 1.00 93.25 99 PHE A CA 1
ATOM 779 C C . PHE A 1 99 ? 1.046 2.194 2.529 1.00 93.25 99 PHE A C 1
ATOM 781 O O . PHE A 1 99 ? 0.238 1.292 2.718 1.00 93.25 99 PHE A O 1
ATOM 788 N N . LEU A 1 100 ? 2.101 2.392 3.313 1.00 94.62 100 LEU A N 1
ATOM 789 C CA . LEU A 1 100 ? 2.415 1.638 4.522 1.00 94.62 100 LEU A CA 1
ATOM 790 C C . LEU A 1 100 ? 2.013 2.465 5.743 1.00 94.62 100 LEU A C 1
ATOM 792 O O . LEU A 1 100 ? 2.412 3.623 5.857 1.00 94.62 100 LEU A O 1
ATOM 796 N N . VAL A 1 101 ? 1.258 1.887 6.672 1.00 95.25 101 VAL A N 1
ATOM 797 C CA . VAL A 1 101 ? 0.801 2.582 7.884 1.00 95.25 101 VAL A CA 1
ATOM 798 C C . VAL A 1 101 ? 0.628 1.609 9.045 1.00 95.25 101 VAL A C 1
ATOM 800 O O . VAL A 1 101 ? 0.253 0.456 8.844 1.00 95.25 101 VAL A O 1
ATOM 803 N N . SER A 1 102 ? 0.873 2.062 10.276 1.00 95.00 102 SER A N 1
ATOM 804 C CA . SER A 1 102 ? 0.576 1.246 11.455 1.00 95.00 102 SER A CA 1
ATOM 805 C C . SER A 1 102 ? -0.934 1.104 11.645 1.00 95.00 102 SER A C 1
ATOM 807 O O . SER A 1 102 ? -1.697 2.056 11.457 1.00 95.00 102 SER A O 1
ATOM 809 N N . LYS A 1 103 ? -1.381 -0.073 12.082 1.00 93.94 103 LYS A N 1
ATOM 810 C CA . LYS A 1 103 ? -2.787 -0.363 12.373 1.00 93.94 103 LYS A CA 1
ATOM 811 C C . LYS A 1 103 ? -3.360 0.624 13.387 1.00 93.94 103 LYS A C 1
ATOM 813 O O . LYS A 1 103 ? -4.478 1.099 13.214 1.00 93.94 103 LYS A O 1
ATOM 818 N N . LYS A 1 104 ? -2.576 1.015 14.397 1.00 94.06 104 LYS A N 1
ATOM 819 C CA . LYS A 1 104 ? -2.961 2.040 15.380 1.00 94.06 104 LYS A CA 1
ATOM 820 C C . LYS A 1 104 ? -3.320 3.377 14.721 1.00 94.06 104 LYS A C 1
ATOM 822 O O . LYS A 1 104 ? -4.372 3.940 15.014 1.00 94.06 104 LYS A O 1
ATOM 827 N N . LEU A 1 105 ? -2.465 3.883 13.830 1.00 93.75 105 LEU A N 1
ATOM 828 C CA . LEU A 1 105 ? -2.708 5.152 13.137 1.00 93.75 105 LEU A CA 1
ATOM 829 C C . LEU A 1 105 ? -3.839 5.031 12.108 1.00 93.75 105 LEU A C 1
ATOM 831 O O . LEU A 1 105 ? -4.649 5.946 11.958 1.00 93.75 105 LEU A O 1
ATOM 835 N N . ALA A 1 106 ? -3.926 3.882 11.439 1.00 93.00 106 ALA A N 1
ATOM 836 C CA . ALA A 1 106 ? -5.018 3.567 10.535 1.00 93.00 106 ALA A CA 1
ATOM 837 C C . ALA A 1 106 ? -6.370 3.586 11.266 1.00 93.00 106 ALA A C 1
ATOM 839 O O . ALA A 1 106 ? -7.287 4.258 10.811 1.00 93.00 106 ALA A O 1
ATOM 840 N N . LEU A 1 107 ? -6.480 2.947 12.435 1.00 94.31 107 LEU A N 1
ATOM 841 C CA . LEU A 1 107 ? -7.700 2.942 13.253 1.00 94.31 107 LEU A CA 1
ATOM 842 C C . LEU A 1 107 ? -8.096 4.338 13.741 1.00 94.31 107 LEU A C 1
ATOM 844 O O . LEU A 1 107 ? -9.282 4.652 13.775 1.00 94.31 107 LEU A O 1
ATOM 848 N N . ALA A 1 108 ? -7.120 5.174 14.100 1.00 93.12 108 ALA A N 1
ATOM 849 C CA . ALA A 1 108 ? -7.378 6.549 14.526 1.00 93.12 108 ALA A CA 1
ATOM 850 C C . ALA A 1 108 ? -7.891 7.443 13.381 1.00 93.12 108 ALA A C 1
ATOM 852 O O . ALA A 1 108 ? -8.581 8.431 13.625 1.00 93.12 108 ALA A O 1
ATOM 853 N N . THR A 1 109 ? -7.552 7.098 12.135 1.00 91.81 109 THR A N 1
ATOM 854 C CA . THR A 1 109 ? -7.884 7.893 10.944 1.00 91.81 109 THR A CA 1
ATOM 855 C C . THR A 1 109 ? -9.138 7.378 10.234 1.00 91.81 109 THR A C 1
ATOM 857 O O . THR A 1 109 ? -9.913 8.169 9.699 1.00 91.81 109 THR A O 1
ATOM 860 N N . ALA A 1 110 ? -9.346 6.061 10.221 1.00 91.94 110 ALA A N 1
ATOM 861 C CA . ALA A 1 110 ? -10.424 5.404 9.498 1.00 91.94 110 ALA A CA 1
ATOM 862 C C . ALA A 1 110 ? -11.797 5.747 10.095 1.00 91.94 110 ALA A C 1
ATOM 864 O O . ALA A 1 110 ? -12.083 5.493 11.268 1.00 91.94 110 ALA A O 1
ATOM 865 N N . LYS A 1 111 ? -12.679 6.283 9.251 1.00 90.31 111 LYS A N 1
ATOM 866 C CA . LYS A 1 111 ? -14.081 6.556 9.584 1.00 90.31 111 LYS A CA 1
ATOM 867 C C . LYS A 1 111 ? -14.978 5.729 8.680 1.00 90.31 111 LYS A C 1
ATOM 869 O O . LYS A 1 111 ? -14.598 5.437 7.549 1.00 90.31 111 LYS A O 1
ATOM 874 N N . SER A 1 112 ? -16.161 5.384 9.177 1.00 87.81 112 SER A N 1
ATOM 875 C CA . SER A 1 112 ? -17.128 4.683 8.337 1.00 87.81 112 SER A CA 1
ATOM 876 C C . SER A 1 112 ? -17.616 5.594 7.208 1.00 87.81 112 SER A C 1
ATOM 878 O O . SER A 1 112 ? -17.736 6.805 7.406 1.00 87.81 112 SER A O 1
ATOM 880 N N . GLY A 1 113 ? -17.816 5.027 6.019 1.00 84.38 113 GLY A N 1
ATOM 881 C CA . GLY A 1 113 ? -18.172 5.748 4.795 1.00 84.38 113 GLY A CA 1
ATOM 882 C C . GLY A 1 113 ? -17.024 6.542 4.155 1.00 84.38 113 GLY A C 1
ATOM 883 O O . GLY A 1 113 ? -17.225 7.165 3.113 1.00 84.38 113 GLY A O 1
ATOM 884 N N . MET A 1 114 ? -15.821 6.528 4.743 1.00 86.44 114 MET A N 1
ATOM 885 C CA . MET A 1 114 ? -14.650 7.225 4.206 1.00 86.44 114 MET A CA 1
ATOM 886 C C . MET A 1 114 ? -14.150 6.550 2.930 1.00 86.44 114 MET A C 1
ATOM 888 O O . MET A 1 114 ? -13.957 5.333 2.883 1.00 86.44 114 MET A O 1
ATOM 892 N N . ARG A 1 115 ? -13.853 7.349 1.902 1.00 83.75 115 ARG A N 1
ATOM 893 C CA . ARG A 1 115 ? -13.235 6.828 0.679 1.00 83.75 115 ARG A CA 1
ATOM 894 C C . ARG A 1 115 ? -11.762 6.513 0.929 1.00 83.75 115 ARG A C 1
ATOM 896 O O . ARG A 1 115 ? -11.063 7.257 1.616 1.00 83.75 115 ARG A O 1
ATOM 903 N N . LEU A 1 116 ? -11.236 5.485 0.264 1.00 81.25 116 LEU A N 1
ATOM 904 C CA . LEU A 1 116 ? -9.818 5.107 0.361 1.00 81.25 116 LEU A CA 1
ATOM 905 C C . LEU A 1 116 ? -8.863 6.275 0.064 1.00 81.25 116 LEU A C 1
ATOM 907 O O . LEU A 1 116 ? -7.830 6.436 0.707 1.00 81.25 116 LEU A O 1
ATOM 911 N N . ALA A 1 117 ? -9.235 7.136 -0.884 1.00 80.75 117 ALA A N 1
ATOM 912 C CA . ALA A 1 117 ? -8.451 8.314 -1.229 1.00 80.75 117 ALA A CA 1
ATOM 913 C C . ALA A 1 117 ? -8.356 9.345 -0.098 1.00 80.75 117 ALA A C 1
ATOM 915 O O . ALA A 1 117 ? -7.318 9.986 0.060 1.00 80.75 117 ALA A O 1
ATOM 916 N N . GLU A 1 118 ? -9.421 9.507 0.681 1.00 83.50 118 GLU A N 1
ATOM 917 C CA . GLU A 1 118 ? -9.472 10.433 1.815 1.00 83.50 118 GLU A CA 1
ATOM 918 C C . GLU A 1 118 ? -8.640 9.894 2.979 1.00 83.50 118 GLU A C 1
ATOM 920 O O . GLU A 1 118 ? -7.872 10.642 3.583 1.00 83.50 118 GLU A O 1
ATOM 925 N N . PHE A 1 119 ? -8.716 8.580 3.212 1.00 85.50 119 PHE A N 1
ATOM 926 C CA . PHE A 1 119 ? -7.925 7.877 4.221 1.00 85.50 119 PHE A CA 1
ATOM 927 C C . PHE A 1 119 ? -6.411 8.075 4.030 1.00 85.50 119 PHE A C 1
ATOM 929 O O . PHE A 1 119 ? -5.684 8.307 4.998 1.00 85.50 119 PHE A O 1
ATOM 936 N N . VAL A 1 120 ? -5.935 8.036 2.780 1.00 85.19 120 VAL A N 1
ATOM 937 C CA . VAL A 1 120 ? -4.507 8.189 2.456 1.00 85.19 120 VAL A CA 1
ATOM 938 C C . VAL A 1 120 ? -4.071 9.658 2.410 1.00 85.19 120 VAL A C 1
ATOM 940 O O . VAL A 1 120 ? -3.004 9.996 2.923 1.00 85.19 120 VAL A O 1
ATOM 943 N N . LYS A 1 121 ? -4.879 10.557 1.820 1.00 80.38 121 LYS A N 1
ATOM 944 C CA . LYS A 1 121 ? -4.517 11.981 1.633 1.00 80.38 121 LYS A CA 1
ATOM 945 C C . LYS A 1 121 ? -4.236 12.726 2.940 1.00 80.38 121 LYS A C 1
ATOM 947 O O . LYS A 1 121 ? -3.460 13.677 2.928 1.00 80.38 121 LYS A O 1
ATOM 952 N N . GLY A 1 122 ? -4.846 12.311 4.050 1.00 73.38 122 GLY A N 1
ATOM 953 C CA . GLY A 1 122 ? -4.635 12.931 5.361 1.00 73.38 122 GLY A CA 1
ATOM 954 C C . GLY A 1 122 ? -3.251 12.683 5.972 1.00 73.38 122 GLY A C 1
ATOM 955 O O . GLY A 1 122 ? -2.937 13.265 7.009 1.00 73.38 122 GLY A O 1
ATOM 956 N N . GLN A 1 123 ? -2.419 11.831 5.365 1.00 80.94 123 GLN A N 1
ATOM 957 C CA . GLN A 1 123 ? -1.162 11.376 5.958 1.00 80.94 123 GLN A CA 1
ATOM 958 C C . GLN A 1 123 ? 0.065 11.916 5.211 1.00 80.94 123 GLN A C 1
ATOM 960 O O . GLN A 1 123 ? 0.034 12.156 4.005 1.00 80.94 123 GLN A O 1
ATOM 965 N N . LYS A 1 124 ? 1.179 12.103 5.933 1.00 86.38 124 LYS A N 1
ATOM 966 C CA . LYS A 1 124 ? 2.469 12.559 5.379 1.00 86.38 124 LYS A CA 1
ATOM 967 C C . LYS A 1 124 ? 3.485 11.407 5.365 1.00 86.38 124 LYS A C 1
ATOM 969 O O . LYS A 1 124 ? 4.335 11.349 6.254 1.00 86.38 124 LYS A O 1
ATOM 974 N N . PRO A 1 125 ? 3.400 10.473 4.398 1.00 91.12 125 PRO A N 1
ATOM 975 C CA . PRO A 1 125 ? 4.266 9.305 4.381 1.00 91.12 125 PRO A CA 1
ATOM 976 C C . PRO A 1 125 ? 5.718 9.659 4.048 1.00 91.12 125 PRO A C 1
ATOM 978 O O . PRO A 1 125 ? 5.995 10.445 3.133 1.00 91.12 125 PRO A O 1
ATOM 981 N N . ARG A 1 126 ? 6.654 9.014 4.751 1.00 94.12 126 ARG A N 1
ATOM 982 C CA . ARG A 1 126 ? 8.068 8.959 4.363 1.00 94.12 126 ARG A CA 1
ATOM 983 C C . ARG A 1 126 ? 8.220 8.174 3.063 1.00 94.12 126 ARG A C 1
ATOM 985 O O . ARG A 1 126 ? 7.365 7.378 2.690 1.00 94.12 126 ARG A O 1
ATOM 992 N N . ARG A 1 127 ? 9.299 8.432 2.335 1.00 94.00 127 ARG A N 1
ATOM 993 C CA . ARG A 1 127 ? 9.590 7.727 1.089 1.00 94.00 127 ARG A CA 1
ATOM 994 C C . ARG A 1 127 ? 10.599 6.617 1.373 1.00 94.00 127 ARG A C 1
ATOM 996 O O . ARG A 1 127 ? 11.651 6.918 1.924 1.00 94.00 127 ARG A O 1
ATOM 1003 N N . LEU A 1 128 ? 10.253 5.393 0.994 1.00 93.94 128 LEU A N 1
ATOM 1004 C CA . LEU A 1 128 ? 11.144 4.232 0.986 1.00 93.94 128 LEU A CA 1
ATOM 1005 C C . LEU A 1 128 ? 12.095 4.317 -0.214 1.00 93.94 128 LEU A C 1
ATOM 1007 O O . LEU A 1 128 ? 11.727 4.877 -1.252 1.00 93.94 128 LEU A O 1
ATOM 1011 N N . ALA A 1 129 ? 13.299 3.775 -0.087 1.00 92.56 129 ALA A N 1
ATOM 1012 C CA . ALA A 1 129 ? 14.268 3.649 -1.167 1.00 92.56 129 ALA A CA 1
ATOM 1013 C C . ALA A 1 129 ? 13.778 2.682 -2.252 1.00 92.56 129 ALA A C 1
ATOM 1015 O O . ALA A 1 129 ? 13.957 2.968 -3.439 1.00 92.56 129 ALA A O 1
ATOM 1016 N N . SER A 1 130 ? 13.104 1.598 -1.860 1.00 92.56 130 SER A N 1
ATOM 1017 C CA . SER A 1 130 ? 12.533 0.619 -2.778 1.00 92.56 130 SER A CA 1
ATOM 1018 C C . SER A 1 130 ? 11.575 1.279 -3.751 1.00 92.56 130 SER A C 1
ATOM 1020 O O . SER A 1 130 ? 10.698 2.082 -3.398 1.00 92.56 130 SER A O 1
ATOM 1022 N N . GLU A 1 131 ? 11.750 0.915 -5.013 1.00 92.81 131 GLU A N 1
ATOM 1023 C CA . GLU A 1 131 ? 10.908 1.392 -6.090 1.00 92.81 131 GLU A CA 1
ATOM 1024 C C . GLU A 1 131 ? 9.648 0.535 -6.220 1.00 92.81 131 GLU A C 1
ATOM 1026 O O . GLU A 1 131 ? 9.649 -0.670 -5.968 1.00 92.81 131 GLU A O 1
ATOM 1031 N N . LEU A 1 132 ? 8.569 1.158 -6.678 1.00 90.81 132 LEU A N 1
ATOM 1032 C CA . LEU A 1 132 ? 7.357 0.473 -7.093 1.00 90.81 132 LEU A CA 1
ATOM 1033 C C . LEU A 1 132 ? 7.029 0.860 -8.532 1.00 90.81 132 LEU A C 1
ATOM 1035 O O . LEU A 1 132 ? 6.983 2.044 -8.886 1.00 90.81 132 LEU A O 1
ATOM 1039 N N . ILE A 1 133 ? 6.818 -0.159 -9.365 1.00 90.12 133 ILE A N 1
ATOM 1040 C CA . ILE A 1 133 ? 6.257 0.001 -10.704 1.00 90.12 133 ILE A CA 1
ATOM 1041 C C . ILE A 1 133 ? 4.739 0.155 -10.542 1.00 90.12 133 ILE A C 1
ATOM 1043 O O . ILE A 1 133 ? 4.097 -0.766 -10.026 1.00 90.12 133 ILE A O 1
ATOM 1047 N N . PRO A 1 134 ? 4.147 1.283 -10.971 1.00 87.69 134 PRO A N 1
ATOM 1048 C CA . PRO A 1 134 ? 2.714 1.504 -10.835 1.00 87.69 134 PRO A CA 1
ATOM 1049 C C . PRO A 1 134 ? 1.856 0.510 -11.624 1.00 87.69 134 PRO A C 1
ATOM 1051 O O . PRO A 1 134 ? 2.231 0.061 -12.709 1.00 87.69 134 PRO A O 1
ATOM 1054 N N . SER A 1 135 ? 0.639 0.271 -11.134 1.00 85.75 135 SER A N 1
ATOM 1055 C CA . SER A 1 135 ? -0.362 -0.612 -11.753 1.00 85.75 135 SER A CA 1
ATOM 1056 C C . SER A 1 135 ? -0.656 -0.277 -13.225 1.00 85.75 135 SER A C 1
ATOM 1058 O O . SER A 1 135 ? -0.854 -1.168 -14.054 1.00 85.75 135 SER A O 1
ATOM 1060 N N . TRP A 1 136 ? -0.641 1.011 -13.588 1.00 81.38 136 TRP A N 1
ATOM 1061 C CA . TRP A 1 136 ? -0.928 1.464 -14.952 1.00 81.38 136 TRP A CA 1
ATOM 1062 C C . TRP A 1 136 ? 0.105 0.987 -15.977 1.00 81.38 136 TRP A C 1
ATOM 1064 O O . TRP A 1 136 ? -0.246 0.837 -17.145 1.00 81.38 136 TRP A O 1
ATOM 1074 N N . VAL A 1 137 ? 1.345 0.715 -15.559 1.00 82.50 137 VAL A N 1
ATOM 1075 C CA . VAL A 1 137 ? 2.387 0.174 -16.445 1.00 82.50 137 VAL A CA 1
ATOM 1076 C C . VAL A 1 137 ? 1.986 -1.223 -16.911 1.00 82.50 137 VAL A C 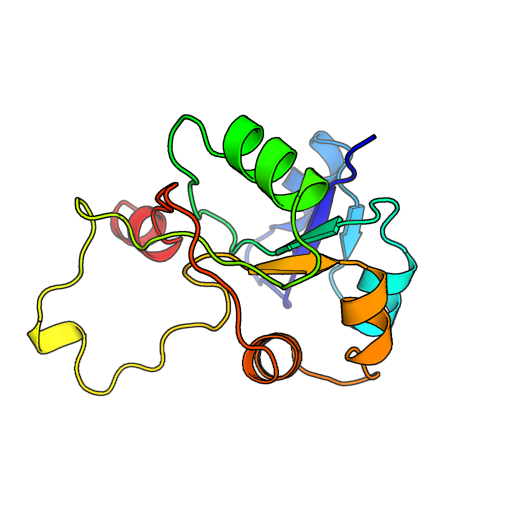1
ATOM 1078 O O . VAL A 1 137 ? 2.035 -1.521 -18.099 1.00 82.50 137 VAL A O 1
ATOM 1081 N N . ALA A 1 138 ? 1.491 -2.054 -15.990 1.00 73.94 138 ALA A N 1
ATOM 1082 C CA . ALA A 1 138 ? 1.007 -3.396 -16.301 1.00 73.94 138 ALA A CA 1
ATOM 1083 C C . ALA A 1 138 ? -0.291 -3.396 -17.134 1.00 73.94 138 ALA A C 1
ATOM 1085 O O . ALA A 1 138 ? -0.616 -4.399 -17.766 1.00 73.94 138 ALA A O 1
ATOM 1086 N N . ARG A 1 139 ? -1.054 -2.295 -17.129 1.00 70.19 139 ARG A N 1
ATOM 1087 C CA . ARG A 1 139 ? -2.244 -2.123 -17.982 1.00 70.19 139 ARG A CA 1
ATOM 1088 C C . ARG A 1 139 ? -1.895 -1.701 -19.405 1.00 70.19 139 ARG A C 1
ATOM 1090 O O . ARG A 1 139 ? -2.632 -2.056 -20.304 1.00 70.19 139 ARG A O 1
ATOM 1097 N N . ALA A 1 140 ? -0.810 -0.953 -19.598 1.00 66.38 140 ALA A N 1
ATOM 1098 C CA . ALA A 1 140 ? -0.380 -0.491 -20.919 1.00 66.38 140 ALA A CA 1
ATOM 1099 C C . ALA A 1 140 ? 0.247 -1.602 -21.784 1.00 66.38 140 ALA A C 1
ATOM 1101 O O . ALA A 1 140 ? 0.384 -1.426 -22.987 1.00 66.38 140 ALA A O 1
ATOM 1102 N N . ALA A 1 141 ? 0.645 -2.720 -21.171 1.00 59.56 141 ALA A N 1
ATOM 1103 C CA . ALA A 1 141 ? 1.209 -3.885 -21.854 1.00 59.56 141 ALA A CA 1
ATOM 1104 C C . ALA A 1 141 ? 0.159 -4.951 -22.245 1.00 59.56 141 ALA A C 1
ATOM 1106 O O . ALA A 1 141 ? 0.543 -6.034 -22.678 1.00 59.56 141 ALA A O 1
ATOM 1107 N N . ARG A 1 142 ? -1.136 -4.677 -22.034 1.00 53.41 142 ARG A N 1
ATOM 1108 C CA . ARG A 1 142 ? -2.273 -5.510 -22.456 1.00 53.41 142 ARG A CA 1
ATOM 1109 C C . ARG A 1 142 ? -2.978 -4.850 -23.628 1.00 53.41 142 ARG A C 1
ATOM 1111 O O . ARG A 1 142 ? -3.420 -5.609 -24.511 1.00 53.41 142 ARG A O 1
#

Sequence (142 aa):
MSDVIVLDHGSRDGTSRVADAAGCRFHSQWDIKDIVRSARGEWLLFVEPGARPQAGWIDEIAEYVALNKLPARFTASRGYRRPFFQRVGRAVPPLELGFLVSKKLALATAKSGMRLAEFVKGQKPRRLASELIPSWVARAAR

Radius of gyration: 15.38 Å; chains: 1; bounding box: 33×38×38 Å

Secondary structure (DSSP, 8-state):
----EEE-S--SS-THHHHGGGT-EEESS--HHHHHHH--SSEEEE--TT-EEPTTHHHHHHHHHHH--S-EEEEEPGGGPPPGGGTTT----TTTT-EEEEHHHHHHH--TT--HHHHHHT--PEEEEEEEE-HHHHHHT-

Foldseek 3Di:
DAAAEAEAAQDPPPPVPPQVVVVHHYDDDDFLLVVLVPGPDQKDKFADPQKAWDPPPVVQVVVDVVPDQFKAFEAADPVQDDDPVVVPPDDDQLRQRIIMHGSVVLNVQGDGPDDPRSSRVVGDHHYTDIHMHGNVVVVVVD